Protein AF-A0A5N7A0N4-F1 (afdb_monomer)

Secondary structure (DSSP, 8-state):
-------SSTT-TT-EEEEEETTEEEEEEEEEEEEEEEE---HHHHHHS----EEEEEEEEEESS-TT-EEEEEEEE---SPEEEEEEEE--TTSSSTTPEEEEEEEPPPSSEE--HHHHHHS-HHHHHHHHHHHHHHHHHHHHTT---S---GGG-EEBTTTTB-

Sequence (166 aa):
MDDNGREFFVGWESKAIGLRVDNISSTWVLDEKLAELYHQHTAYEHHLRPRVAAAYGTFSCHELNDPSCEAIIKVFMHSAPKLLHVKKDEQDHTGPVPGGLLLYLLIQRPPGKYLNQEIFWSMDRQGRNMVRVAFKQAWLDCVGAGFKPAMSATENLIWDDDNSKM

pLDDT: mean 87.01, std 11.58, range [41.19, 97.69]

Organism: NCBI:txid61420

Structure (mmCIF, N/CA/C/O backbone):
data_AF-A0A5N7A0N4-F1
#
_entry.id   AF-A0A5N7A0N4-F1
#
loop_
_atom_site.group_PDB
_atom_site.id
_atom_site.type_symbol
_atom_site.label_atom_id
_atom_site.label_alt_id
_atom_site.label_comp_id
_atom_site.label_asym_id
_atom_site.label_entity_id
_atom_site.label_seq_id
_atom_site.pdbx_PDB_ins_code
_atom_site.Cartn_x
_atom_site.Cartn_y
_atom_site.Cartn_z
_atom_site.occupancy
_atom_site.B_iso_or_equiv
_atom_site.auth_seq_id
_atom_site.auth_comp_id
_atom_site.auth_asym_id
_atom_site.auth_atom_id
_atom_site.pdbx_PDB_model_num
ATOM 1 N N . MET A 1 1 ? 18.102 17.479 6.379 1.00 42.53 1 MET A N 1
ATOM 2 C CA . MET A 1 1 ? 16.957 18.360 6.083 1.00 42.53 1 MET A CA 1
ATOM 3 C C . MET A 1 1 ? 15.968 18.097 7.183 1.00 42.53 1 MET A C 1
ATOM 5 O O . MET A 1 1 ? 15.671 16.929 7.395 1.00 42.53 1 MET A O 1
ATOM 9 N N . ASP A 1 2 ? 15.573 19.138 7.902 1.00 41.19 2 ASP A N 1
ATOM 10 C CA . ASP A 1 2 ? 14.626 19.035 9.008 1.00 41.19 2 ASP A CA 1
ATOM 11 C C . ASP A 1 2 ? 13.330 18.387 8.518 1.00 41.19 2 ASP A C 1
ATOM 13 O O . ASP A 1 2 ? 12.626 18.930 7.665 1.00 41.19 2 ASP A O 1
ATOM 17 N N . ASP A 1 3 ? 13.053 17.193 9.034 1.00 53.16 3 ASP A N 1
ATOM 18 C CA . ASP A 1 3 ? 11.827 16.425 8.820 1.00 53.16 3 ASP A CA 1
ATOM 19 C C . ASP A 1 3 ? 10.720 17.003 9.719 1.00 53.16 3 ASP A C 1
ATOM 21 O O . ASP A 1 3 ? 10.178 16.348 10.605 1.00 53.16 3 ASP A O 1
ATOM 25 N N . ASN A 1 4 ? 10.487 18.312 9.577 1.00 47.09 4 ASN A N 1
ATOM 26 C CA . ASN A 1 4 ? 9.576 19.076 10.420 1.00 47.09 4 ASN A CA 1
ATOM 27 C C . ASN A 1 4 ? 8.139 18.572 10.235 1.00 47.09 4 ASN A C 1
ATOM 29 O O . ASN A 1 4 ? 7.453 18.973 9.296 1.00 47.09 4 ASN A O 1
ATOM 33 N N . GLY A 1 5 ? 7.683 17.738 11.172 1.00 58.44 5 GLY A N 1
ATOM 34 C CA . GLY A 1 5 ? 6.283 17.659 11.592 1.00 58.44 5 GLY A CA 1
ATOM 35 C C . GLY A 1 5 ? 5.288 17.266 10.506 1.00 58.44 5 GLY A C 1
ATOM 36 O O . GLY A 1 5 ? 4.172 17.785 10.493 1.00 58.44 5 GLY A O 1
ATOM 37 N N . ARG A 1 6 ? 5.672 16.390 9.572 1.00 69.12 6 ARG A N 1
ATOM 38 C CA . ARG A 1 6 ? 4.727 15.911 8.565 1.00 69.12 6 ARG A CA 1
ATOM 39 C C . ARG A 1 6 ? 3.767 14.919 9.223 1.00 69.12 6 ARG A C 1
ATOM 41 O O . ARG A 1 6 ? 4.119 13.767 9.445 1.00 69.12 6 ARG A O 1
ATOM 48 N N . GLU A 1 7 ? 2.566 15.389 9.529 1.00 77.56 7 GLU A N 1
ATOM 49 C CA . GLU A 1 7 ? 1.481 14.553 10.034 1.00 77.56 7 GLU A CA 1
ATOM 50 C C . GLU A 1 7 ? 0.657 13.973 8.875 1.00 77.56 7 GLU A C 1
ATOM 52 O O . GLU A 1 7 ? 0.243 14.687 7.959 1.00 77.56 7 GLU A O 1
ATOM 57 N N . PHE A 1 8 ? 0.403 12.668 8.913 1.00 83.62 8 PHE A N 1
ATOM 58 C CA . PHE A 1 8 ? -0.324 11.930 7.874 1.00 83.62 8 PHE A CA 1
ATOM 59 C C . PHE A 1 8 ? -1.794 11.693 8.230 1.00 83.62 8 PHE A C 1
ATOM 61 O O . PHE A 1 8 ? -2.618 11.481 7.338 1.00 83.62 8 PHE A O 1
ATOM 68 N N . PHE A 1 9 ? -2.135 11.739 9.519 1.00 88.62 9 PHE A N 1
ATOM 69 C CA . PHE A 1 9 ? -3.479 11.447 10.019 1.00 88.62 9 PHE A CA 1
ATOM 70 C C . PHE A 1 9 ? -4.160 12.659 10.675 1.00 88.62 9 PHE A C 1
ATOM 72 O O . PHE A 1 9 ? -4.920 12.508 11.626 1.00 88.62 9 PHE A O 1
ATOM 79 N N . VAL A 1 10 ? -3.896 13.871 10.177 1.00 89.19 10 VAL A N 1
ATOM 80 C CA . VAL A 1 10 ? -4.510 15.107 10.698 1.00 89.19 10 VAL A CA 1
ATOM 81 C C . VAL A 1 10 ? -6.032 15.065 10.551 1.00 89.19 10 VAL A C 1
ATOM 83 O O . VAL A 1 10 ? -6.538 14.876 9.441 1.00 89.19 10 VAL A O 1
ATOM 86 N N . GLY A 1 11 ? -6.757 15.271 11.655 1.00 90.62 11 GLY A N 1
ATOM 87 C CA . GLY A 1 11 ? 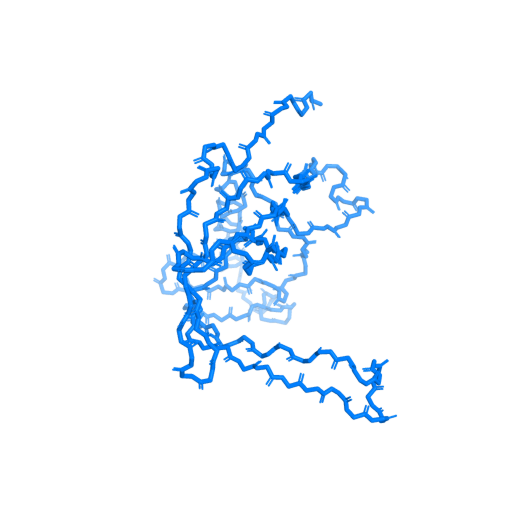-8.222 15.333 11.670 1.00 90.62 11 GLY A CA 1
ATOM 88 C C . GLY A 1 11 ? -8.896 13.980 11.445 1.00 90.62 11 GLY A C 1
ATOM 89 O O . GLY A 1 11 ? -9.996 13.919 10.897 1.00 90.62 11 GLY A O 1
ATOM 90 N N . TRP A 1 12 ? -8.210 12.887 11.785 1.00 94.06 12 TRP A N 1
ATOM 91 C CA . TRP A 1 12 ? -8.793 11.545 11.750 1.00 94.06 12 TRP A CA 1
ATOM 92 C C . TRP A 1 12 ? -9.522 11.193 13.048 1.00 94.06 12 TRP A C 1
ATOM 94 O O . TRP A 1 12 ? -10.247 10.202 13.073 1.00 94.06 12 TRP A O 1
ATOM 104 N N . GLU A 1 13 ? -9.378 12.000 14.096 1.00 92.19 13 GLU A N 1
ATOM 105 C CA . GLU A 1 13 ? -10.207 11.928 15.292 1.00 92.19 13 GLU A CA 1
ATOM 106 C C . GLU A 1 13 ? -11.689 12.068 14.905 1.00 92.19 13 GLU A C 1
ATOM 108 O O . GLU A 1 13 ? -12.061 12.865 14.043 1.00 92.19 13 GLU A O 1
ATOM 113 N N . SER A 1 14 ? -12.552 11.266 15.525 1.00 93.81 14 SER A N 1
ATOM 114 C CA . SER A 1 14 ? -13.979 11.111 15.200 1.00 93.81 14 SER A CA 1
ATOM 115 C C . SER A 1 14 ? -14.295 10.522 13.816 1.00 93.81 14 SER A C 1
ATOM 117 O O . SER A 1 14 ? -15.458 10.481 13.406 1.00 93.81 14 SER A O 1
ATOM 119 N N . LYS A 1 15 ? -13.301 10.032 13.065 1.00 95.88 15 LYS A N 1
ATOM 120 C CA . LYS A 1 15 ? -13.552 9.376 11.775 1.00 95.88 15 LYS A CA 1
ATOM 121 C C . LYS A 1 15 ? -14.187 8.001 11.984 1.00 95.88 15 LYS A C 1
ATOM 123 O O . LYS A 1 15 ? -13.629 7.157 12.676 1.00 95.88 15 LYS A O 1
ATOM 128 N N . ALA A 1 16 ? -15.312 7.744 11.320 1.00 95.94 16 ALA A N 1
ATOM 129 C CA . ALA A 1 16 ? -15.948 6.429 11.308 1.00 95.94 16 ALA A CA 1
ATOM 130 C C . ALA A 1 16 ? -15.328 5.514 10.236 1.00 95.94 16 ALA A C 1
ATOM 132 O O . ALA A 1 16 ? -15.220 5.886 9.063 1.00 95.94 16 ALA A O 1
ATOM 133 N N . ILE A 1 17 ? -14.946 4.301 10.631 1.00 94.81 17 ILE A N 1
ATOM 134 C CA . ILE A 1 17 ? -14.324 3.280 9.789 1.00 94.81 17 ILE A CA 1
ATOM 135 C C . ILE A 1 17 ? -15.211 2.034 9.771 1.00 94.81 17 ILE A C 1
ATOM 137 O O . ILE A 1 17 ? -15.402 1.370 10.787 1.00 94.81 17 ILE A O 1
ATOM 141 N N . GLY A 1 18 ? -15.736 1.695 8.593 1.00 93.19 18 GLY A N 1
ATOM 142 C CA . GLY A 1 18 ? -16.454 0.440 8.380 1.00 93.19 18 GLY A CA 1
ATOM 143 C C . GLY A 1 18 ? -15.482 -0.719 8.168 1.00 93.19 18 GLY A C 1
ATOM 144 O O . GLY A 1 18 ? -14.702 -0.706 7.215 1.00 93.19 18 GLY A O 1
ATOM 145 N N . LEU A 1 19 ? -15.552 -1.733 9.025 1.00 90.44 19 LEU A N 1
ATOM 146 C CA . LEU A 1 19 ? -14.769 -2.964 8.932 1.00 90.44 19 LEU A CA 1
ATOM 147 C C . LEU A 1 19 ? -15.676 -4.143 8.579 1.00 90.44 19 LEU A C 1
ATOM 149 O O . LEU A 1 19 ? -16.850 -4.178 8.954 1.00 90.44 19 LEU A O 1
ATOM 153 N N . ARG A 1 20 ? -15.129 -5.111 7.838 1.00 85.81 20 ARG A N 1
ATOM 154 C CA . ARG A 1 20 ? -15.820 -6.352 7.475 1.00 85.81 20 ARG A CA 1
ATOM 155 C C . ARG A 1 20 ? -14.893 -7.546 7.655 1.00 85.81 20 ARG A C 1
ATOM 157 O O . ARG A 1 20 ? -13.822 -7.571 7.055 1.00 85.81 20 ARG A O 1
ATOM 164 N N . VAL A 1 21 ? -15.332 -8.529 8.435 1.00 78.12 21 VAL A N 1
ATOM 165 C CA . VAL A 1 21 ? -14.648 -9.818 8.629 1.00 78.12 21 VAL A CA 1
ATOM 166 C C . VAL A 1 21 ? -15.692 -10.922 8.517 1.00 78.12 21 VAL A C 1
ATOM 168 O O . VAL A 1 21 ? -16.683 -10.877 9.233 1.00 78.12 21 VAL A O 1
ATOM 171 N N . ASP A 1 22 ? -15.504 -11.876 7.602 1.00 72.44 22 ASP A N 1
ATOM 172 C CA . ASP A 1 22 ? -16.330 -13.091 7.469 1.00 72.44 22 ASP A CA 1
ATOM 173 C C . ASP A 1 22 ? -17.858 -12.848 7.546 1.00 72.44 22 ASP A C 1
ATOM 175 O O . ASP A 1 22 ? -18.595 -13.562 8.220 1.00 72.44 22 ASP A O 1
ATOM 179 N N . ASN A 1 23 ? -18.335 -11.820 6.826 1.00 76.56 23 ASN A N 1
ATOM 180 C CA . ASN A 1 23 ? -19.722 -11.307 6.770 1.00 76.56 23 ASN A CA 1
ATOM 181 C C . ASN A 1 23 ? -20.234 -10.521 7.987 1.00 76.56 23 ASN A C 1
ATOM 183 O O . ASN A 1 23 ? -21.363 -10.034 7.959 1.00 76.56 23 ASN A O 1
ATOM 187 N N . ILE A 1 24 ? -19.416 -10.319 9.012 1.00 82.12 24 ILE A N 1
ATOM 188 C CA . ILE A 1 24 ? -19.722 -9.423 10.124 1.00 82.12 24 ILE A CA 1
ATOM 189 C C . ILE A 1 24 ? -19.221 -8.030 9.752 1.00 82.12 24 ILE A C 1
ATOM 191 O O . ILE A 1 24 ? -18.030 -7.828 9.505 1.00 82.12 24 ILE A O 1
ATOM 195 N N . SER A 1 25 ? -20.138 -7.067 9.678 1.00 89.75 25 SER A N 1
ATOM 196 C CA . SER A 1 25 ? -19.798 -5.654 9.526 1.00 89.75 25 SER A CA 1
ATOM 197 C C . SER A 1 25 ? -19.903 -4.939 10.863 1.00 89.75 25 SER A C 1
ATOM 199 O O . SER A 1 25 ? -20.923 -5.056 11.534 1.00 89.75 25 SER A O 1
ATOM 201 N N . SER A 1 26 ? -18.895 -4.143 11.192 1.00 94.12 26 SER A N 1
ATOM 202 C CA . SER A 1 26 ? -18.886 -3.263 12.364 1.00 94.12 26 SER A CA 1
ATOM 203 C C . SER A 1 26 ? -18.377 -1.888 11.957 1.00 94.12 26 SER A C 1
ATOM 205 O O . SER A 1 26 ? -17.518 -1.804 11.073 1.00 94.12 26 SER A O 1
ATOM 207 N N . THR A 1 27 ? -18.854 -0.828 12.604 1.00 96.81 27 THR A N 1
ATOM 208 C CA . THR A 1 27 ? -18.344 0.526 12.359 1.00 96.81 27 THR A CA 1
ATOM 209 C C . THR A 1 27 ? -17.702 1.052 13.625 1.00 96.81 27 THR A C 1
ATOM 211 O O . THR A 1 27 ? -18.320 1.033 14.680 1.00 96.81 27 THR A O 1
ATOM 214 N N . TRP A 1 28 ? -16.470 1.531 13.506 1.00 97.38 28 TRP A N 1
ATOM 215 C CA . TRP A 1 28 ? -15.684 2.007 14.638 1.00 97.38 28 TRP A CA 1
ATOM 216 C C . TRP A 1 28 ? -15.334 3.475 14.453 1.00 97.38 28 TRP A C 1
ATOM 218 O O . TRP A 1 28 ? -14.933 3.875 13.360 1.00 97.38 28 TRP A O 1
ATOM 228 N N . VAL A 1 29 ? -15.492 4.276 15.499 1.00 97.62 29 VAL A N 1
ATOM 229 C CA . VAL A 1 29 ? -15.128 5.696 15.509 1.00 97.62 29 VAL A CA 1
ATOM 230 C C . VAL A 1 29 ? -13.744 5.829 16.126 1.00 97.62 29 VAL A C 1
ATOM 232 O O . VAL A 1 29 ? -13.501 5.301 17.204 1.00 97.62 29 VAL A O 1
ATOM 235 N N . LEU A 1 30 ? -12.818 6.488 15.427 1.00 97.50 30 LEU A N 1
ATOM 236 C CA . LEU A 1 30 ? -11.481 6.762 15.958 1.00 97.50 30 LEU A CA 1
ATOM 237 C C . LEU A 1 30 ? -11.564 7.827 17.055 1.00 97.50 30 LEU A C 1
ATOM 239 O O . LEU A 1 30 ? -12.101 8.901 16.803 1.00 97.50 30 LEU A O 1
ATOM 243 N N . ASP A 1 31 ? -10.994 7.561 18.226 1.00 96.12 31 ASP A N 1
ATOM 244 C CA . ASP A 1 31 ? -11.037 8.470 19.374 1.00 96.12 31 ASP A CA 1
ATOM 245 C C . ASP A 1 31 ? -9.751 9.290 19.478 1.00 96.12 31 ASP A C 1
ATOM 247 O O . ASP A 1 31 ? -9.708 10.449 19.066 1.00 96.12 31 ASP A O 1
ATOM 251 N N . GLU A 1 32 ? -8.683 8.674 19.990 1.00 95.81 32 GLU A N 1
ATOM 252 C CA . GLU A 1 32 ? -7.392 9.315 20.226 1.00 95.81 32 GLU A CA 1
ATOM 253 C C . GLU A 1 32 ? -6.309 8.705 19.332 1.00 95.81 32 GLU A C 1
ATOM 255 O O 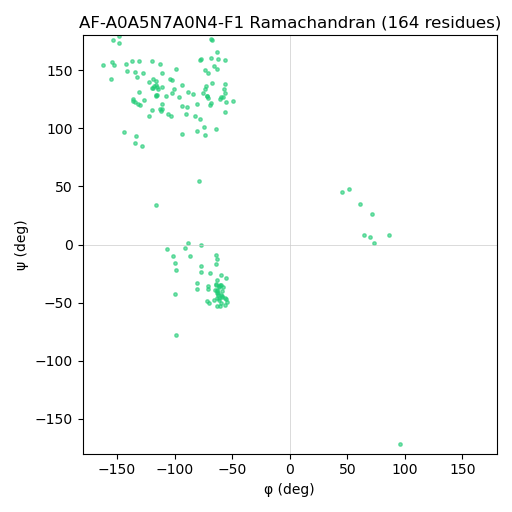. GLU A 1 32 ? -6.175 7.482 19.221 1.00 95.81 32 GLU A O 1
ATOM 260 N N . LYS A 1 33 ? -5.480 9.561 18.723 1.00 95.88 33 LYS A N 1
ATOM 261 C CA . LYS A 1 33 ? -4.247 9.152 18.039 1.00 95.88 33 LYS A CA 1
ATOM 262 C C . LYS A 1 33 ? -3.176 8.785 19.070 1.00 95.88 33 LYS A C 1
ATOM 264 O O . LYS A 1 33 ? -2.425 9.636 19.531 1.00 95.88 33 LYS A O 1
ATOM 269 N N . LEU A 1 34 ? -3.075 7.499 19.393 1.00 95.25 34 LEU A N 1
ATOM 270 C CA . LEU A 1 34 ? -2.125 6.974 20.380 1.00 95.25 34 LEU A CA 1
ATOM 271 C C . LEU A 1 34 ? -0.672 7.006 19.894 1.00 95.25 34 LEU A C 1
ATOM 273 O O . LEU A 1 34 ? 0.251 7.185 20.685 1.00 95.25 34 LEU A O 1
ATOM 277 N N . ALA A 1 35 ? -0.449 6.767 18.601 1.00 93.00 35 ALA A N 1
ATOM 278 C CA . ALA A 1 35 ? 0.880 6.839 18.009 1.00 93.00 35 ALA A CA 1
ATOM 279 C C . ALA A 1 35 ? 0.811 7.129 16.513 1.00 93.00 35 ALA A C 1
ATOM 281 O O . ALA A 1 35 ? -0.014 6.565 15.793 1.00 93.00 35 ALA A O 1
ATOM 282 N N . GLU A 1 36 ? 1.758 7.926 16.035 1.00 90.38 36 GLU A N 1
ATOM 283 C CA . GLU A 1 36 ? 2.026 8.101 14.617 1.00 90.38 36 GLU A CA 1
ATOM 284 C C . GLU A 1 36 ? 3.507 7.843 14.368 1.00 90.38 36 GLU A C 1
ATOM 286 O O . GLU A 1 36 ? 4.379 8.431 15.006 1.00 90.38 36 GLU A O 1
ATOM 291 N N . LEU A 1 37 ? 3.786 6.918 13.457 1.00 86.38 37 LEU A N 1
ATOM 292 C CA . LEU A 1 37 ? 5.129 6.658 12.972 1.00 86.38 37 LEU A CA 1
ATOM 293 C C . LEU A 1 37 ? 5.110 6.846 11.470 1.00 86.38 37 LEU A C 1
ATOM 295 O O . LEU A 1 37 ? 4.214 6.370 10.779 1.00 86.38 37 LEU A O 1
ATOM 299 N N . TYR A 1 38 ? 6.150 7.455 10.944 1.00 82.94 38 TYR A N 1
ATOM 300 C CA . TYR A 1 38 ? 6.434 7.386 9.528 1.00 82.94 38 TYR A CA 1
ATOM 301 C C . TYR A 1 38 ? 7.921 7.160 9.355 1.00 82.94 38 TYR A C 1
ATOM 303 O O . TYR A 1 38 ? 8.726 7.405 10.254 1.00 82.94 38 TYR A O 1
ATOM 311 N N . HIS A 1 39 ? 8.292 6.636 8.199 1.00 76.75 39 HIS A N 1
ATOM 312 C CA . HIS A 1 39 ? 9.687 6.643 7.815 1.00 76.75 39 HIS A CA 1
ATOM 313 C C . HIS A 1 39 ? 9.809 7.054 6.366 1.00 76.75 39 HIS A C 1
ATOM 315 O O . HIS A 1 39 ? 9.238 6.444 5.462 1.00 76.75 39 HIS A O 1
ATOM 321 N N . GLN A 1 40 ? 10.591 8.104 6.166 1.00 72.06 40 GLN A N 1
ATOM 322 C CA . GLN A 1 40 ? 10.913 8.640 4.864 1.00 72.06 40 GLN A CA 1
ATOM 323 C C . GLN A 1 40 ? 12.421 8.888 4.831 1.00 72.06 40 GLN A C 1
ATOM 325 O O . GLN A 1 40 ? 12.913 9.916 5.273 1.00 72.06 40 GLN A O 1
ATOM 330 N N . HIS A 1 41 ? 13.188 7.915 4.341 1.00 65.44 41 HIS A N 1
ATOM 331 C CA . HIS A 1 41 ? 14.646 8.047 4.320 1.00 65.44 41 HIS A CA 1
ATOM 332 C C . HIS A 1 41 ? 15.088 9.082 3.273 1.00 65.44 41 HIS A C 1
ATOM 334 O O . HIS A 1 41 ? 14.498 9.204 2.195 1.00 65.44 41 HIS A O 1
ATOM 340 N N . THR A 1 42 ? 16.178 9.806 3.521 1.00 68.25 42 THR A N 1
ATOM 341 C CA . THR A 1 42 ? 16.926 10.504 2.463 1.00 68.25 42 THR A CA 1
ATOM 342 C C . THR A 1 42 ? 17.513 9.495 1.463 1.00 68.25 42 THR A C 1
ATOM 344 O O . THR A 1 42 ? 17.536 8.291 1.709 1.00 68.25 42 THR A O 1
ATOM 347 N N . ALA A 1 43 ? 17.971 9.958 0.291 1.00 61.56 43 ALA A N 1
ATOM 348 C CA . ALA A 1 43 ? 18.602 9.053 -0.682 1.00 61.56 43 ALA A CA 1
ATOM 349 C C . ALA A 1 43 ? 19.852 8.363 -0.096 1.00 61.56 43 ALA A C 1
ATOM 351 O O . ALA A 1 43 ? 20.101 7.192 -0.370 1.00 61.56 43 ALA A O 1
ATOM 352 N N . TYR A 1 44 ? 20.591 9.077 0.757 1.00 67.31 44 TYR A N 1
ATOM 353 C CA . TYR A 1 44 ? 21.766 8.568 1.456 1.00 67.31 44 TYR A CA 1
ATOM 354 C C . TYR A 1 44 ? 21.404 7.523 2.526 1.00 67.31 44 TYR A C 1
ATOM 356 O O . TYR A 1 44 ? 21.942 6.420 2.516 1.00 67.31 44 TYR A O 1
ATOM 364 N N . GLU A 1 45 ? 20.444 7.819 3.407 1.00 71.06 45 GLU A N 1
ATOM 365 C CA . GLU A 1 45 ? 20.010 6.885 4.463 1.00 71.06 45 GLU A CA 1
ATOM 366 C C . GLU A 1 45 ? 19.374 5.618 3.897 1.00 71.06 45 GLU A C 1
ATOM 368 O O . GLU A 1 45 ? 19.561 4.528 4.436 1.00 71.06 45 GLU A O 1
ATOM 373 N N . HIS A 1 46 ? 18.653 5.749 2.783 1.00 64.56 46 HIS A N 1
ATOM 374 C CA . HIS A 1 46 ? 18.105 4.610 2.067 1.00 64.56 46 HIS A CA 1
ATOM 375 C C . HIS A 1 46 ? 19.210 3.648 1.606 1.00 64.56 46 HIS A C 1
ATOM 377 O O . HIS A 1 46 ? 19.082 2.440 1.788 1.00 64.56 46 HIS A O 1
ATOM 383 N N . HIS A 1 47 ? 20.316 4.185 1.080 1.00 70.19 47 HIS A N 1
ATOM 384 C CA . HIS A 1 47 ? 21.456 3.384 0.636 1.00 70.19 47 HIS A CA 1
ATOM 385 C C . HIS A 1 47 ? 22.119 2.610 1.786 1.00 70.19 47 HIS A C 1
ATOM 387 O O . HIS A 1 47 ? 22.633 1.516 1.581 1.00 70.19 47 HIS A O 1
ATOM 393 N N . LEU A 1 48 ? 22.081 3.157 3.006 1.00 76.31 48 LEU A N 1
ATOM 394 C CA . LEU A 1 48 ? 22.611 2.496 4.199 1.00 76.31 48 LEU A CA 1
ATOM 395 C C . LEU A 1 48 ? 21.642 1.457 4.777 1.00 76.31 48 LEU A C 1
ATOM 397 O O . LEU A 1 48 ? 22.080 0.421 5.277 1.00 76.31 48 LEU A O 1
ATOM 401 N N . ARG A 1 49 ? 20.332 1.745 4.766 1.00 69.50 49 ARG A N 1
ATOM 402 C CA . ARG A 1 49 ? 19.275 0.876 5.307 1.00 69.50 49 ARG A CA 1
ATOM 403 C C . ARG A 1 49 ? 18.007 0.970 4.450 1.00 69.50 49 ARG A C 1
ATOM 405 O O . ARG A 1 49 ? 17.186 1.868 4.674 1.00 69.50 49 ARG A O 1
ATOM 412 N N . PRO A 1 50 ? 17.802 0.034 3.513 1.00 65.19 50 PRO A N 1
ATOM 413 C CA . PRO A 1 50 ? 16.622 0.051 2.669 1.00 65.19 50 PRO A CA 1
ATOM 414 C C . PRO A 1 50 ? 15.353 -0.255 3.483 1.00 65.19 50 PRO A C 1
ATOM 416 O O . PRO A 1 50 ? 15.258 -1.298 4.129 1.00 65.19 50 PRO A O 1
ATOM 419 N N . ARG A 1 51 ? 14.380 0.669 3.483 1.00 66.25 51 ARG A N 1
ATOM 420 C CA . ARG A 1 51 ? 13.052 0.531 4.120 1.00 66.25 51 ARG A CA 1
ATOM 421 C C . ARG A 1 51 ? 11.958 1.164 3.254 1.00 66.25 51 ARG A C 1
ATOM 423 O O . ARG A 1 51 ? 12.243 2.107 2.517 1.00 66.25 51 ARG A O 1
ATOM 430 N N . VAL A 1 52 ? 10.737 0.620 3.315 1.00 68.00 52 VAL A N 1
ATOM 431 C CA . VAL A 1 52 ? 9.589 1.014 2.470 1.00 68.00 52 VAL A CA 1
ATOM 432 C C . VAL A 1 52 ? 8.907 2.239 3.040 1.00 68.00 52 VAL A C 1
ATOM 434 O O . VAL A 1 52 ? 8.217 2.117 4.039 1.00 68.00 52 VAL A O 1
ATOM 437 N N . ALA A 1 53 ? 9.024 3.383 2.363 1.00 73.00 53 ALA A N 1
ATOM 438 C CA . ALA A 1 53 ? 8.354 4.605 2.797 1.00 73.00 53 ALA A CA 1
ATOM 439 C C . ALA A 1 53 ? 6.864 4.369 3.096 1.00 73.00 53 ALA A C 1
ATOM 441 O O . ALA A 1 53 ? 6.119 3.865 2.248 1.00 73.00 53 ALA A O 1
ATOM 442 N N . ALA A 1 54 ? 6.459 4.709 4.315 1.00 79.62 54 ALA A N 1
ATOM 443 C CA . ALA A 1 54 ? 5.139 4.401 4.839 1.00 79.62 54 ALA A CA 1
ATOM 444 C C . ALA A 1 54 ? 4.807 5.266 6.052 1.00 79.62 54 ALA A C 1
ATOM 446 O O . ALA A 1 54 ? 5.710 5.690 6.783 1.00 79.62 54 ALA A O 1
ATOM 447 N N . ALA A 1 55 ? 3.508 5.457 6.276 1.00 86.38 55 ALA A N 1
ATOM 448 C CA . ALA A 1 55 ? 2.967 6.060 7.487 1.00 86.38 55 ALA A CA 1
ATOM 449 C C . ALA A 1 55 ? 2.053 5.066 8.214 1.00 86.38 55 ALA A C 1
ATOM 451 O O . ALA A 1 55 ? 1.315 4.294 7.596 1.00 86.38 55 ALA A O 1
ATOM 452 N N . TYR A 1 56 ? 2.122 5.095 9.538 1.00 90.06 56 TYR A N 1
ATOM 453 C CA . TYR A 1 56 ? 1.475 4.167 10.451 1.00 90.06 56 TYR A CA 1
ATOM 454 C C . TYR A 1 56 ? 0.773 4.972 11.536 1.00 90.06 56 TYR A C 1
ATOM 456 O O . TYR A 1 56 ? 1.422 5.716 12.269 1.00 90.06 56 TYR A O 1
ATOM 464 N N . GLY A 1 57 ? -0.536 4.799 11.659 1.00 93.19 57 GLY A N 1
ATOM 465 C CA . GLY A 1 57 ? -1.330 5.393 12.728 1.00 93.19 57 GLY A CA 1
ATOM 466 C C . GLY A 1 57 ? -1.826 4.304 13.669 1.00 93.19 57 GLY A C 1
ATOM 467 O O . GLY A 1 57 ? -2.275 3.256 13.211 1.00 93.19 57 GLY A O 1
ATOM 468 N N . THR A 1 58 ? -1.737 4.521 14.975 1.00 96.25 58 THR A N 1
ATOM 469 C CA . THR A 1 58 ? -2.419 3.706 15.988 1.00 96.25 58 THR A CA 1
ATOM 470 C C . THR A 1 58 ? -3.415 4.593 16.715 1.00 96.25 58 THR A C 1
ATOM 472 O O . THR A 1 58 ? -3.027 5.646 17.214 1.00 96.25 58 THR A O 1
ATOM 475 N N . PHE A 1 59 ? -4.669 4.157 16.784 1.00 97.44 59 PHE A N 1
ATOM 476 C CA . PHE A 1 59 ? -5.756 4.884 17.433 1.00 97.44 59 PHE A CA 1
ATOM 477 C C . PHE A 1 59 ? -6.470 3.985 18.437 1.00 97.44 59 PHE A C 1
ATOM 479 O O . PHE A 1 59 ? -6.588 2.779 18.194 1.00 97.44 59 PHE A O 1
ATOM 486 N N . SER A 1 60 ? -6.968 4.566 19.525 1.00 97.44 60 SER A N 1
ATOM 487 C CA . SER A 1 60 ? -8.109 3.990 20.237 1.00 97.44 60 SER A CA 1
ATOM 488 C C . SER A 1 60 ? -9.378 4.223 19.417 1.00 97.44 60 SER A C 1
ATOM 490 O O . SER A 1 60 ? -9.461 5.170 18.628 1.00 97.44 60 SER A O 1
ATOM 492 N N . CYS A 1 61 ? -10.344 3.323 19.540 1.00 97.69 61 CYS A N 1
ATOM 493 C CA . CYS A 1 61 ? -11.637 3.465 18.890 1.00 97.69 61 CYS A CA 1
ATOM 494 C C . CYS A 1 61 ? -12.733 2.743 19.668 1.00 97.69 61 CYS A C 1
ATOM 496 O O . CYS A 1 61 ? -12.464 1.723 20.304 1.00 97.69 61 CYS A O 1
ATOM 498 N N . HIS A 1 62 ? -13.973 3.192 19.513 1.00 97.69 62 HIS A N 1
A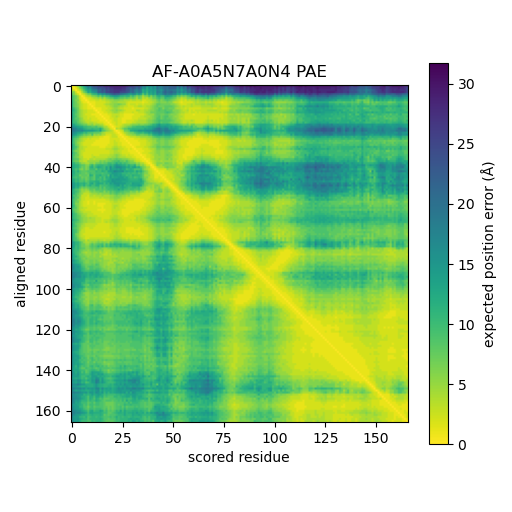TOM 499 C CA . HIS A 1 62 ? -15.160 2.515 20.033 1.00 97.69 62 HIS A CA 1
ATOM 500 C C . HIS A 1 62 ? -16.129 2.126 18.913 1.00 97.69 62 HIS A C 1
ATOM 502 O O . HIS A 1 62 ? -16.087 2.686 17.810 1.00 97.69 62 HIS A O 1
ATOM 508 N N . GLU A 1 63 ? -16.988 1.139 19.167 1.00 96.81 63 GLU A N 1
ATOM 509 C CA . GLU A 1 63 ? -18.035 0.749 18.220 1.00 96.81 63 GLU A CA 1
ATOM 510 C C . GLU A 1 63 ? -19.143 1.812 18.191 1.00 96.81 63 GLU A C 1
ATOM 512 O O . GLU A 1 63 ? -19.574 2.318 19.224 1.00 96.81 63 GLU A O 1
ATOM 517 N N . LEU A 1 64 ? -19.607 2.168 16.991 1.00 96.44 64 LEU A N 1
ATOM 518 C CA . LEU A 1 64 ? -20.525 3.288 16.767 1.00 96.44 64 LEU A CA 1
ATOM 519 C C . LEU A 1 64 ? -21.855 3.176 17.541 1.00 96.44 64 LEU A C 1
ATOM 521 O O . LEU A 1 64 ? -22.412 4.189 17.955 1.00 96.44 64 LEU A O 1
ATOM 525 N N . ASN A 1 65 ? -22.394 1.967 17.681 1.00 95.12 65 ASN A N 1
ATOM 526 C CA . ASN A 1 65 ? -23.678 1.674 18.317 1.00 95.12 65 ASN A CA 1
ATOM 527 C C . ASN A 1 65 ? -23.528 1.184 19.763 1.00 95.12 65 ASN A C 1
ATOM 529 O O . ASN A 1 65 ? -24.511 1.195 20.504 1.00 95.12 65 ASN A O 1
ATOM 533 N N . ASP A 1 66 ? -22.328 0.770 20.166 1.00 95.69 66 ASP A N 1
ATOM 534 C CA . ASP A 1 66 ? -21.992 0.421 21.544 1.00 95.69 66 ASP A CA 1
ATOM 535 C C . ASP A 1 66 ? -20.649 1.049 21.957 1.00 95.69 66 ASP A C 1
ATOM 537 O O . ASP A 1 66 ? -19.604 0.398 21.872 1.00 95.69 66 ASP A O 1
ATOM 541 N N . PRO A 1 67 ? -20.660 2.301 22.457 1.00 94.25 67 PRO A N 1
ATOM 542 C CA . PRO A 1 67 ? -19.444 2.992 22.875 1.00 94.25 67 PRO A CA 1
ATOM 543 C C . PRO A 1 67 ? -18.699 2.329 24.040 1.00 94.25 67 PRO A C 1
ATOM 545 O O . PRO A 1 67 ? -17.570 2.713 24.322 1.00 94.25 67 PRO A O 1
ATOM 548 N N . SER A 1 68 ? -19.308 1.356 24.734 1.00 96.31 68 SER A N 1
ATOM 549 C CA . SER A 1 68 ? -18.612 0.573 25.762 1.00 96.31 68 SER A CA 1
ATOM 550 C C . SER A 1 68 ? -17.692 -0.504 25.172 1.00 96.31 68 SER A C 1
ATOM 552 O O . SER A 1 68 ? -16.784 -0.989 25.850 1.00 96.31 68 SER A O 1
ATOM 554 N N . CYS A 1 69 ? -17.896 -0.863 23.900 1.00 96.62 69 CYS A N 1
ATOM 555 C CA . CYS A 1 69 ? -16.994 -1.715 23.143 1.00 96.62 69 CYS A CA 1
ATOM 556 C C . CYS A 1 69 ? -15.815 -0.889 22.610 1.00 96.62 69 CYS A C 1
ATOM 558 O O . CYS A 1 69 ? -15.918 -0.262 21.558 1.00 96.62 69 CYS A O 1
ATOM 560 N N . GLU A 1 70 ? -14.684 -0.934 23.313 1.00 97.00 70 GLU A N 1
ATOM 561 C CA . GLU A 1 70 ? -13.430 -0.2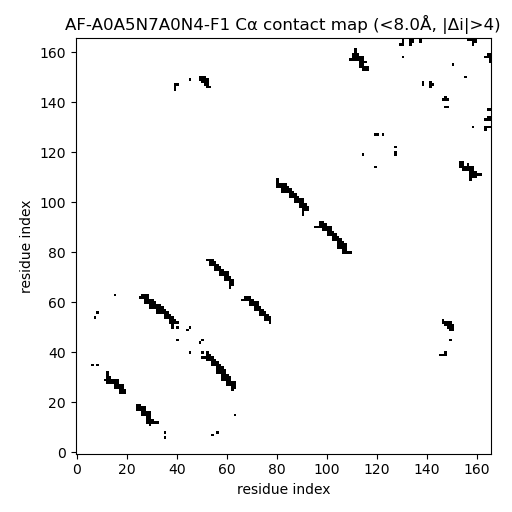67 22.937 1.00 97.00 70 GLU A CA 1
ATOM 562 C C . GLU A 1 70 ? -12.433 -1.227 22.262 1.00 97.00 70 GLU A C 1
ATOM 564 O O . GLU A 1 70 ? -12.393 -2.431 22.534 1.00 97.00 70 GLU A O 1
ATOM 569 N N . ALA A 1 71 ? -11.588 -0.692 21.382 1.00 97.06 71 ALA A N 1
ATOM 570 C CA . ALA A 1 71 ? -10.534 -1.421 20.690 1.00 97.06 71 ALA A CA 1
ATOM 571 C C . ALA A 1 71 ? -9.365 -0.504 20.290 1.00 97.06 71 ALA A C 1
ATOM 573 O O . ALA A 1 71 ? -9.396 0.715 20.457 1.00 97.06 71 ALA A O 1
ATOM 574 N N . ILE A 1 72 ? -8.321 -1.117 19.725 1.00 97.44 72 ILE A N 1
ATOM 575 C CA . ILE A 1 72 ? -7.200 -0.426 19.083 1.00 97.44 72 ILE A CA 1
ATOM 576 C C . ILE A 1 72 ? -7.203 -0.751 17.594 1.00 97.44 72 ILE A C 1
ATOM 578 O O . ILE A 1 72 ? -7.242 -1.923 17.210 1.00 97.44 72 ILE A O 1
ATOM 582 N N . ILE A 1 73 ? -7.049 0.270 16.754 1.00 95.19 73 ILE A N 1
ATOM 583 C CA . ILE A 1 73 ? -6.875 0.108 15.310 1.00 95.19 73 ILE A CA 1
ATOM 584 C C . ILE A 1 73 ? -5.507 0.612 14.860 1.00 95.19 73 ILE A C 1
ATOM 586 O O . ILE A 1 73 ? -5.020 1.662 15.281 1.00 95.19 73 ILE A O 1
ATOM 590 N N . LYS A 1 74 ? -4.875 -0.166 13.978 1.00 94.25 74 LYS A N 1
ATOM 591 C CA . LYS A 1 74 ? -3.624 0.188 13.307 1.00 94.25 74 LYS A CA 1
ATOM 592 C C . LYS A 1 74 ? -3.898 0.428 11.830 1.00 94.25 74 LYS A C 1
ATOM 594 O O . LYS A 1 74 ? -4.372 -0.467 11.133 1.00 94.25 74 LYS A O 1
ATOM 599 N N . VAL A 1 75 ? -3.582 1.626 11.358 1.00 91.56 75 VAL A N 1
ATOM 600 C CA . VAL A 1 75 ? -3.773 2.053 9.973 1.00 91.56 75 VAL A CA 1
ATOM 601 C C . VAL A 1 75 ? -2.419 2.126 9.284 1.00 91.56 75 VAL A C 1
ATOM 603 O O . VAL A 1 75 ? -1.498 2.775 9.774 1.00 91.56 75 VAL A O 1
ATOM 606 N N . PHE A 1 76 ? -2.315 1.466 8.135 1.00 87.94 76 PHE A N 1
ATOM 607 C CA . PHE A 1 76 ? -1.106 1.403 7.323 1.00 87.94 76 PHE A CA 1
ATOM 608 C C . PHE A 1 76 ? -1.352 2.147 6.012 1.00 87.94 76 PHE A C 1
ATOM 610 O O . PHE A 1 76 ? -2.205 1.741 5.222 1.00 87.94 76 PHE A O 1
ATOM 617 N N . MET A 1 77 ? -0.615 3.230 5.773 1.00 82.81 77 MET A N 1
ATOM 618 C CA . MET A 1 77 ? -0.695 4.003 4.538 1.00 82.81 77 MET A CA 1
ATOM 619 C C . MET A 1 77 ? 0.505 3.668 3.650 1.00 82.81 77 MET A C 1
ATOM 621 O O . MET A 1 77 ? 1.645 4.018 3.959 1.00 82.81 77 MET A O 1
ATOM 625 N N . HIS A 1 78 ? 0.232 2.982 2.539 1.00 74.06 78 HIS A N 1
ATOM 626 C CA . HIS A 1 78 ? 1.226 2.575 1.548 1.00 74.06 78 HIS A CA 1
ATOM 627 C C . HIS A 1 78 ? 0.746 2.900 0.131 1.00 74.06 78 HIS A C 1
ATOM 629 O O . HIS A 1 78 ? -0.434 2.749 -0.181 1.00 74.06 78 HIS A O 1
ATOM 635 N N . SER A 1 79 ? 1.677 3.287 -0.745 1.00 70.62 79 SER A N 1
ATOM 636 C CA . SER A 1 79 ? 1.434 3.318 -2.190 1.00 70.62 79 SER A CA 1
ATOM 637 C C . SER A 1 79 ? 1.529 1.888 -2.730 1.00 70.62 79 SER A C 1
ATOM 639 O O . SER A 1 79 ? 2.612 1.302 -2.737 1.00 70.62 79 SER A O 1
ATOM 641 N N . ALA A 1 80 ? 0.393 1.295 -3.106 1.00 73.69 80 ALA A N 1
ATOM 642 C CA . ALA A 1 80 ? 0.299 -0.088 -3.570 1.00 73.69 80 ALA A CA 1
ATOM 643 C C . ALA A 1 80 ? -0.721 -0.226 -4.718 1.00 73.69 80 ALA A C 1
ATOM 645 O O . ALA A 1 80 ? -1.655 0.578 -4.799 1.00 73.69 80 ALA A O 1
ATOM 646 N N . PRO A 1 81 ? -0.588 -1.247 -5.591 1.00 82.69 81 PRO A N 1
ATOM 647 C CA . PRO A 1 81 ? -1.620 -1.578 -6.569 1.00 82.69 81 PRO A CA 1
ATOM 648 C C . PRO A 1 81 ? -2.973 -1.851 -5.903 1.00 82.69 81 PRO A C 1
ATOM 650 O O . PRO A 1 81 ? -3.046 -2.197 -4.721 1.00 82.69 81 PRO A O 1
ATOM 653 N N . LYS A 1 82 ? -4.058 -1.736 -6.676 1.00 87.44 82 LYS A N 1
ATOM 654 C CA . LYS A 1 82 ? -5.420 -1.936 -6.167 1.00 87.44 82 LYS A CA 1
ATOM 655 C C . LYS A 1 82 ? -5.558 -3.305 -5.495 1.00 87.44 82 LYS A C 1
ATOM 657 O O . LYS A 1 82 ? -5.368 -4.334 -6.138 1.00 87.44 82 LYS A O 1
ATOM 662 N N . LEU A 1 83 ? -5.955 -3.315 -4.227 1.00 89.00 83 LEU A N 1
ATOM 663 C CA . LEU A 1 83 ? -6.286 -4.537 -3.502 1.00 89.00 83 LEU A CA 1
ATOM 664 C C . LEU A 1 83 ? -7.603 -5.118 -4.035 1.00 89.00 83 LEU A C 1
ATOM 666 O O . LEU A 1 83 ? -8.613 -4.419 -4.114 1.00 89.00 83 LEU A O 1
ATOM 670 N N . LEU A 1 84 ? -7.577 -6.387 -4.432 1.00 92.06 84 LEU A N 1
ATOM 671 C CA . LEU A 1 84 ? -8.727 -7.118 -4.964 1.00 92.06 84 LEU A CA 1
ATOM 672 C C . LEU A 1 84 ? -9.365 -8.005 -3.895 1.00 92.06 84 LEU A C 1
ATOM 674 O O . LEU A 1 84 ? -10.588 -8.069 -3.803 1.00 92.06 84 LEU A O 1
ATOM 678 N N . HIS A 1 85 ? -8.545 -8.689 -3.093 1.00 90.94 85 HIS A N 1
ATOM 679 C CA . HIS A 1 85 ? -9.024 -9.552 -2.020 1.00 90.94 85 HIS A CA 1
ATOM 680 C C . HIS A 1 85 ? -7.990 -9.706 -0.904 1.00 90.94 85 HIS A C 1
ATOM 682 O O . HIS A 1 85 ? -6.788 -9.550 -1.129 1.00 90.94 85 HIS A O 1
ATOM 688 N N . VAL A 1 86 ? -8.470 -10.056 0.288 1.00 90.06 86 VAL A N 1
ATOM 689 C CA . VAL A 1 86 ? -7.646 -10.385 1.450 1.00 90.06 86 VAL A CA 1
ATOM 690 C C . VAL A 1 86 ? -8.144 -11.697 2.029 1.00 90.06 86 VAL A C 1
ATOM 692 O O . VAL A 1 86 ? -9.337 -11.833 2.277 1.00 90.06 86 VAL A O 1
ATOM 695 N N . LYS A 1 87 ? -7.233 -12.636 2.283 1.00 89.75 87 LYS A N 1
ATOM 696 C CA . LYS A 1 87 ? -7.510 -13.814 3.110 1.00 89.75 87 LYS A CA 1
ATOM 697 C C . LYS A 1 87 ? -6.598 -13.784 4.332 1.00 89.75 87 LYS A C 1
ATOM 699 O O . LYS A 1 87 ? -5.401 -13.524 4.207 1.00 89.75 87 LYS A O 1
ATOM 704 N N . LYS A 1 88 ? -7.169 -14.083 5.495 1.00 91.06 88 LYS A N 1
ATOM 705 C CA . LYS A 1 88 ? -6.454 -14.321 6.748 1.00 91.06 88 LYS A CA 1
ATOM 706 C C . LYS A 1 88 ? -6.390 -15.825 7.024 1.00 91.06 88 LYS A C 1
ATOM 708 O O . LYS A 1 88 ? -7.351 -16.534 6.743 1.00 91.06 88 LYS A O 1
ATOM 713 N N . ASP A 1 89 ? -5.265 -16.292 7.548 1.00 91.75 89 ASP A N 1
ATOM 714 C CA . ASP A 1 89 ? -5.076 -17.670 8.011 1.00 91.75 89 ASP A CA 1
ATOM 715 C C . ASP A 1 89 ? -4.097 -17.704 9.197 1.00 91.75 89 ASP A C 1
ATOM 717 O O . ASP A 1 89 ? -3.502 -16.676 9.536 1.00 91.75 89 ASP A O 1
ATOM 721 N N . GLU A 1 90 ? -3.922 -18.864 9.819 1.00 94.62 90 GLU A N 1
ATOM 722 C CA . GLU A 1 90 ? -2.954 -19.083 10.900 1.00 94.62 90 GLU A CA 1
ATOM 723 C C . GLU A 1 90 ? -1.884 -20.093 10.468 1.00 94.62 90 GLU A C 1
ATOM 725 O O . GLU A 1 90 ? -2.161 -21.067 9.771 1.00 94.62 90 GLU A O 1
ATOM 730 N N . GLN A 1 91 ? -0.634 -19.845 10.854 1.00 94.31 91 GLN A N 1
ATOM 731 C CA . GLN A 1 91 ? 0.467 -20.774 10.628 1.00 94.31 91 GLN A CA 1
ATOM 732 C C . GLN A 1 91 ? 0.366 -21.941 11.602 1.00 94.31 91 GLN A C 1
ATOM 734 O O . GLN A 1 91 ? 0.271 -21.744 12.815 1.00 94.31 91 GLN A O 1
ATOM 739 N N . ASP A 1 92 ? 0.461 -23.158 11.072 1.00 93.44 92 ASP A N 1
ATOM 740 C CA . ASP A 1 92 ? 0.517 -24.349 11.905 1.00 93.44 92 ASP A CA 1
ATOM 741 C C . ASP A 1 92 ? 1.820 -24.427 12.725 1.00 93.44 92 ASP A C 1
ATOM 743 O O . ASP A 1 92 ? 2.739 -23.611 12.615 1.00 93.44 92 ASP A O 1
ATOM 747 N N . HIS A 1 93 ? 1.901 -25.455 13.566 1.00 94.25 93 HIS A N 1
ATOM 748 C CA . HIS A 1 93 ? 3.034 -25.706 14.453 1.00 94.25 93 HIS A CA 1
ATOM 749 C C . HIS A 1 93 ? 4.359 -26.015 13.730 1.00 94.25 93 HIS A C 1
ATOM 751 O O . HIS A 1 93 ? 5.397 -26.096 14.384 1.00 94.25 93 HIS A O 1
ATOM 757 N N . THR A 1 94 ? 4.336 -26.206 12.410 1.00 93.50 94 THR A N 1
ATOM 758 C CA . THR A 1 94 ? 5.515 -26.464 11.573 1.00 93.50 94 THR A CA 1
ATOM 759 C C . THR A 1 94 ? 5.978 -25.226 10.801 1.00 93.50 94 THR A C 1
ATOM 761 O O . THR A 1 94 ? 7.067 -25.233 10.224 1.00 93.50 94 THR A O 1
ATOM 764 N N . GLY A 1 95 ? 5.177 -24.155 10.799 1.00 88.12 95 GLY A N 1
ATOM 765 C CA . GLY A 1 95 ? 5.492 -22.905 10.120 1.00 88.12 95 GLY A CA 1
ATOM 766 C C . GLY A 1 95 ? 6.664 -22.140 10.754 1.00 88.12 95 GLY A C 1
ATOM 767 O O . GLY A 1 95 ? 6.986 -22.342 11.926 1.00 88.12 95 GLY A O 1
ATOM 768 N N . PRO A 1 96 ? 7.296 -21.204 10.018 1.00 91.00 96 PRO A N 1
ATOM 769 C CA . PRO A 1 96 ? 8.375 -20.365 10.551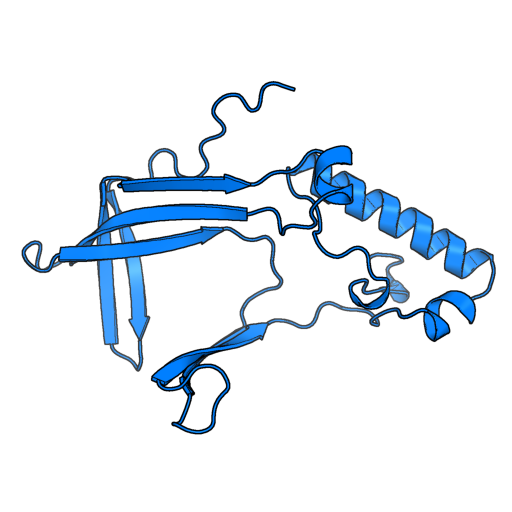 1.00 91.00 96 PRO A CA 1
ATOM 770 C C . PRO A 1 96 ? 7.961 -19.505 11.752 1.00 91.00 96 PRO A C 1
ATOM 772 O O . PRO A 1 96 ? 8.811 -19.129 12.558 1.00 91.00 96 PRO A O 1
ATOM 775 N N . VAL A 1 97 ? 6.668 -19.176 11.862 1.00 93.31 97 VAL A N 1
ATOM 776 C CA . VAL A 1 97 ? 6.090 -18.481 13.018 1.00 93.31 97 VAL A CA 1
ATOM 777 C C . VAL A 1 97 ? 4.866 -19.269 13.504 1.00 93.31 97 VAL A C 1
ATOM 779 O O . VAL A 1 97 ? 3.753 -18.953 13.088 1.00 93.31 97 VAL A O 1
ATOM 782 N N . PRO A 1 98 ? 5.042 -20.299 14.352 1.00 93.75 98 PRO A N 1
ATOM 783 C CA . PRO A 1 98 ? 3.938 -21.117 14.859 1.00 93.75 98 PRO A CA 1
ATOM 784 C C . PRO A 1 98 ? 2.850 -20.290 15.557 1.00 93.75 98 PRO A C 1
ATOM 786 O O . PRO A 1 98 ? 3.166 -19.459 16.410 1.00 93.75 98 PRO A O 1
ATOM 789 N N . GLY A 1 99 ? 1.580 -20.496 15.188 1.00 91.94 99 GLY A N 1
ATOM 790 C CA . GLY A 1 99 ? 0.440 -19.698 15.673 1.00 91.94 99 GLY A CA 1
ATOM 791 C C . GLY A 1 99 ? 0.415 -18.256 15.143 1.00 91.94 99 GLY A C 1
ATOM 792 O O . GLY A 1 99 ? -0.382 -17.426 15.579 1.00 91.94 99 GLY A O 1
ATOM 793 N N . GLY A 1 100 ? 1.325 -17.919 14.227 1.00 92.19 100 GLY A N 1
ATOM 794 C CA . GLY A 1 100 ? 1.424 -16.604 13.611 1.00 92.19 100 GLY A CA 1
ATOM 795 C C . GLY A 1 100 ? 0.372 -16.379 12.526 1.00 92.19 100 GLY A C 1
ATOM 796 O O . GLY A 1 100 ? -0.142 -17.309 11.916 1.00 92.19 100 GLY A O 1
ATOM 797 N N . LEU A 1 101 ? 0.098 -15.112 12.224 1.00 91.06 101 LEU A N 1
ATOM 798 C CA . LEU A 1 101 ? -0.839 -14.707 11.177 1.00 91.06 101 LEU A CA 1
ATOM 799 C C . LEU A 1 101 ? -0.256 -14.927 9.770 1.00 91.06 101 LEU A C 1
ATOM 801 O O . LEU A 1 101 ? 0.854 -14.476 9.485 1.00 91.06 101 LEU A O 1
ATOM 805 N N . LEU A 1 102 ? -1.039 -15.514 8.867 1.00 90.19 102 LEU A N 1
ATOM 806 C CA . LEU A 1 102 ? -0.842 -15.415 7.421 1.00 90.19 102 LEU A CA 1
ATOM 807 C C . LEU A 1 102 ? -1.833 -14.413 6.839 1.00 90.19 102 LEU A C 1
ATOM 809 O O . LEU A 1 102 ? -3.038 -14.480 7.084 1.00 90.19 102 LEU A O 1
ATOM 813 N N . LEU A 1 103 ? -1.313 -13.490 6.035 1.00 91.19 103 LEU A N 1
ATOM 814 C CA . LEU A 1 103 ? -2.108 -12.509 5.312 1.00 91.19 103 LEU A CA 1
ATOM 815 C C . LEU A 1 103 ? -1.828 -12.649 3.818 1.00 91.19 103 LEU A C 1
ATOM 817 O O . LEU A 1 103 ? -0.743 -12.322 3.342 1.00 91.19 103 LEU A O 1
ATOM 821 N N . TYR A 1 104 ? -2.820 -13.128 3.078 1.00 91.88 104 TYR A N 1
ATOM 822 C CA . TYR A 1 104 ? -2.766 -13.221 1.627 1.00 91.88 104 TYR A CA 1
ATOM 823 C C . TYR A 1 104 ? -3.391 -11.962 1.036 1.00 91.88 104 TYR A C 1
ATOM 825 O O . TYR A 1 104 ? -4.575 -11.695 1.252 1.00 91.88 104 TYR A O 1
ATOM 833 N N . LEU A 1 105 ? -2.606 -11.202 0.275 1.00 91.94 105 LEU A N 1
ATOM 834 C CA . LEU A 1 105 ? -3.068 -10.024 -0.454 1.00 91.94 105 LEU A CA 1
ATOM 835 C C . LEU A 1 105 ? -3.163 -10.371 -1.937 1.00 91.94 105 LEU A C 1
ATOM 837 O O . LEU A 1 105 ? -2.147 -10.587 -2.596 1.00 91.94 105 LEU A O 1
ATOM 841 N N . LEU A 1 106 ? -4.380 -10.408 -2.473 1.00 92.44 106 LEU A N 1
ATOM 842 C CA . LEU A 1 106 ? -4.581 -10.453 -3.914 1.00 92.44 106 LEU A CA 1
ATOM 843 C C . LEU A 1 106 ? -4.666 -9.018 -4.417 1.00 92.44 106 LEU A C 1
ATOM 845 O O . LEU A 1 106 ? -5.628 -8.312 -4.119 1.00 92.44 106 LEU A O 1
ATOM 849 N N . ILE A 1 107 ? -3.671 -8.591 -5.182 1.00 92.75 107 ILE A N 1
ATOM 850 C CA . ILE A 1 107 ? -3.593 -7.241 -5.741 1.00 92.75 107 ILE A CA 1
ATOM 851 C C . ILE A 1 107 ? -3.729 -7.277 -7.261 1.00 92.75 107 ILE A C 1
ATOM 853 O O . ILE A 1 107 ? -3.439 -8.283 -7.910 1.00 92.75 107 ILE A O 1
ATOM 857 N N . GLN A 1 108 ? -4.179 -6.167 -7.836 1.00 93.06 108 GLN A N 1
ATOM 858 C CA . GLN A 1 108 ? -4.214 -5.973 -9.274 1.00 93.06 108 GLN A CA 1
ATOM 859 C C . GLN A 1 108 ? -2.796 -6.085 -9.827 1.00 93.06 108 GLN A C 1
ATOM 861 O O . GLN A 1 108 ? -1.889 -5.381 -9.384 1.00 93.06 108 GLN A O 1
ATOM 866 N N . ARG A 1 109 ? -2.625 -6.951 -10.826 1.00 88.69 109 ARG A N 1
ATOM 867 C CA . ARG A 1 109 ? -1.378 -7.035 -11.575 1.00 88.69 109 ARG A CA 1
ATOM 868 C C . ARG A 1 109 ? -1.228 -5.764 -12.425 1.00 88.69 109 ARG A C 1
ATOM 870 O O . ARG A 1 109 ? -2.105 -5.520 -13.257 1.00 88.69 109 ARG A O 1
ATOM 877 N N . PRO A 1 110 ? -0.171 -4.959 -12.235 1.00 87.38 110 PRO A N 1
ATOM 878 C CA . PRO A 1 110 ? 0.109 -3.840 -13.130 1.00 87.38 110 PRO A CA 1
ATOM 879 C C . PRO A 1 110 ? 0.481 -4.353 -14.536 1.00 87.38 110 PRO A C 1
ATOM 881 O O . PRO A 1 110 ? 0.941 -5.496 -14.664 1.00 87.38 110 PRO A O 1
ATOM 884 N N . PRO A 1 111 ? 0.248 -3.556 -15.596 1.00 90.19 111 PRO A N 1
ATOM 885 C CA . PRO A 1 111 ? 0.649 -3.920 -16.952 1.00 90.19 111 PRO A CA 1
ATOM 886 C C . PRO A 1 111 ? 2.173 -4.054 -17.061 1.00 90.19 111 PRO A C 1
ATOM 888 O O . PRO A 1 111 ? 2.917 -3.533 -16.235 1.00 90.19 111 PRO A O 1
ATOM 891 N N . GLY A 1 112 ? 2.632 -4.768 -18.089 1.00 92.69 112 GLY A N 1
ATOM 892 C CA . GLY A 1 112 ? 4.055 -4.962 -18.351 1.00 92.69 112 GLY A CA 1
ATOM 893 C C . GLY A 1 112 ? 4.651 -6.256 -17.790 1.00 92.69 112 GLY A C 1
ATOM 894 O O . GLY A 1 112 ? 3.964 -7.190 -17.356 1.00 92.69 112 GLY A O 1
ATOM 895 N N . LYS A 1 113 ? 5.978 -6.336 -17.875 1.00 92.50 113 LYS A N 1
ATOM 896 C CA . LYS A 1 113 ? 6.777 -7.513 -17.522 1.00 92.50 113 LYS A CA 1
ATOM 897 C C . LYS A 1 113 ? 7.735 -7.162 -16.399 1.00 92.50 113 LYS A C 1
ATOM 899 O O . LYS A 1 113 ? 8.414 -6.143 -16.471 1.00 92.50 113 LYS A O 1
ATOM 904 N N . TYR A 1 114 ? 7.825 -8.036 -15.400 1.00 93.44 114 TYR A N 1
ATOM 905 C CA . TYR A 1 114 ? 8.900 -7.946 -14.421 1.00 93.44 114 TYR A CA 1
ATOM 906 C C . TYR A 1 114 ? 10.236 -8.025 -15.150 1.00 93.44 114 TYR A C 1
ATOM 908 O O . TYR A 1 114 ? 10.466 -8.941 -15.945 1.00 93.44 114 TYR A O 1
ATOM 916 N N . LEU A 1 115 ? 11.092 -7.044 -14.899 1.00 95.25 115 LEU A N 1
ATOM 917 C CA . LEU A 1 115 ? 12.467 -7.098 -15.346 1.00 95.25 115 LEU A CA 1
ATOM 918 C C . LEU A 1 115 ? 13.251 -8.038 -14.436 1.00 95.25 115 LEU A C 1
ATOM 920 O O . LEU A 1 115 ? 12.883 -8.324 -13.304 1.00 95.25 115 LEU A O 1
ATOM 924 N N . ASN A 1 116 ? 14.367 -8.514 -14.949 1.00 94.75 116 ASN A N 1
ATOM 925 C CA . ASN A 1 116 ? 15.452 -9.097 -14.179 1.00 94.75 116 ASN A CA 1
ATOM 926 C C . ASN A 1 116 ? 16.745 -8.784 -14.943 1.00 94.75 116 ASN A C 1
ATOM 928 O O . ASN A 1 116 ? 16.707 -8.138 -15.998 1.00 94.75 116 ASN A O 1
ATOM 932 N N . GLN A 1 117 ? 17.892 -9.214 -14.422 1.00 94.19 117 GLN A N 1
ATOM 933 C CA . GLN A 1 117 ? 19.170 -8.981 -15.100 1.00 94.19 117 GLN A CA 1
ATOM 934 C C . GLN A 1 117 ? 19.167 -9.529 -16.538 1.00 94.19 117 GLN A C 1
ATOM 936 O O . GLN A 1 117 ? 19.539 -8.812 -17.461 1.00 94.19 117 GLN A O 1
ATOM 941 N N . GLU A 1 118 ? 18.702 -10.759 -16.750 1.00 95.50 118 GLU A N 1
ATOM 942 C CA . GLU A 1 118 ? 18.687 -11.401 -18.069 1.00 95.50 118 GLU A CA 1
ATOM 943 C C . GLU A 1 118 ? 17.839 -10.622 -19.086 1.00 95.50 118 GLU A C 1
ATOM 945 O O . GLU A 1 118 ? 18.339 -10.230 -20.141 1.00 95.50 118 GLU A O 1
ATOM 950 N N . ILE A 1 119 ? 16.587 -10.315 -18.741 1.00 94.69 119 ILE A N 1
ATOM 951 C CA . ILE A 1 119 ? 15.657 -9.566 -19.590 1.00 94.69 119 ILE A CA 1
ATOM 952 C C . ILE A 1 119 ? 16.238 -8.187 -19.902 1.00 94.69 119 ILE A C 1
ATOM 954 O O . ILE A 1 119 ? 16.325 -7.811 -21.071 1.00 94.69 119 ILE A O 1
ATOM 958 N N . PHE A 1 120 ? 16.691 -7.450 -18.885 1.00 95.69 120 PHE A N 1
ATOM 959 C CA . PHE A 1 120 ? 17.211 -6.098 -19.077 1.00 95.69 120 PHE A CA 1
ATOM 960 C C . PHE A 1 120 ? 18.463 -6.082 -19.961 1.00 95.69 120 PHE A C 1
ATOM 962 O O . PHE A 1 120 ? 18.592 -5.226 -20.835 1.00 95.69 120 PHE A O 1
ATOM 969 N N . TRP A 1 121 ? 19.390 -7.023 -19.772 1.00 96.12 121 TRP A N 1
ATOM 970 C CA . TRP A 1 121 ? 20.617 -7.070 -20.570 1.00 96.12 121 TRP A CA 1
ATOM 971 C C . TRP A 1 121 ? 20.418 -7.643 -21.975 1.00 96.12 121 TRP A C 1
ATOM 973 O O . TRP A 1 121 ? 21.181 -7.271 -22.868 1.00 96.12 121 TRP A O 1
ATOM 983 N N . SER A 1 122 ? 19.380 -8.456 -22.196 1.00 96.44 122 SER A N 1
ATOM 984 C CA . SER A 1 122 ? 19.004 -8.958 -23.527 1.00 96.44 122 SER A CA 1
ATOM 985 C C . SER A 1 122 ? 18.454 -7.874 -24.464 1.00 96.44 122 SER A C 1
ATOM 987 O O . SER A 1 122 ? 18.563 -8.003 -25.683 1.00 96.44 122 SER A O 1
ATOM 989 N N . MET A 1 123 ? 17.906 -6.785 -23.911 1.00 95.75 123 MET A N 1
ATOM 990 C CA . MET A 1 123 ? 17.449 -5.628 -24.685 1.00 95.75 123 MET A CA 1
ATOM 991 C C . MET A 1 123 ? 18.613 -4.956 -25.417 1.00 95.75 123 MET A C 1
ATOM 993 O O . MET A 1 123 ? 19.744 -4.924 -24.925 1.00 95.75 123 MET A O 1
ATOM 997 N N . ASP A 1 124 ? 18.335 -4.324 -26.555 1.00 97.19 124 ASP A N 1
ATOM 998 C CA . ASP A 1 124 ? 19.328 -3.497 -27.232 1.00 97.19 124 ASP A CA 1
ATOM 999 C C . ASP A 1 124 ? 19.660 -2.212 -26.437 1.00 97.19 124 ASP A C 1
ATOM 1001 O O . ASP A 1 124 ? 19.118 -1.909 -25.366 1.00 97.19 124 ASP A O 1
ATOM 1005 N N . ARG A 1 125 ? 20.609 -1.420 -26.946 1.00 97.31 125 ARG A N 1
ATOM 1006 C CA . ARG A 1 125 ? 21.015 -0.176 -26.276 1.00 97.31 125 ARG A CA 1
ATOM 1007 C C . ARG A 1 125 ? 19.862 0.826 -26.161 1.00 97.31 125 ARG A C 1
ATOM 1009 O O . ARG A 1 125 ? 19.815 1.548 -25.165 1.00 97.31 125 ARG A O 1
ATOM 1016 N N . GLN A 1 126 ? 18.981 0.891 -27.156 1.00 96.38 126 GLN A N 1
ATOM 1017 C CA . GLN A 1 126 ? 17.872 1.836 -27.179 1.00 96.38 126 GLN A CA 1
ATOM 1018 C C . GLN A 1 126 ? 16.809 1.445 -26.148 1.00 96.38 126 GLN A C 1
ATOM 1020 O O . GLN A 1 126 ? 16.469 2.276 -25.309 1.00 96.38 126 GLN A O 1
ATOM 1025 N N . GLY A 1 127 ? 16.385 0.182 -26.121 1.00 95.31 127 GLY A N 1
ATOM 1026 C CA . GLY A 1 127 ? 15.460 -0.384 -25.139 1.00 95.31 127 GLY A CA 1
ATOM 1027 C C . GLY A 1 127 ? 15.934 -0.161 -23.709 1.00 95.31 127 GLY A C 1
ATOM 1028 O O . GLY A 1 127 ? 15.222 0.429 -22.898 1.00 95.31 127 GLY A O 1
ATOM 1029 N N . ARG A 1 128 ? 17.201 -0.485 -23.414 1.00 96.94 128 ARG A N 1
ATOM 1030 C CA . ARG A 1 128 ? 17.773 -0.217 -22.081 1.00 96.94 128 ARG A CA 1
ATOM 1031 C C . ARG A 1 128 ? 17.773 1.268 -21.719 1.00 96.94 128 ARG A C 1
ATOM 1033 O O . ARG A 1 128 ? 17.637 1.611 -20.547 1.00 96.94 128 ARG A O 1
ATOM 1040 N N . ASN A 1 129 ? 17.974 2.160 -22.688 1.00 97.25 129 ASN A N 1
ATOM 1041 C CA . ASN A 1 129 ? 17.925 3.599 -22.436 1.00 97.25 129 ASN A CA 1
ATOM 1042 C C . ASN A 1 129 ? 16.499 4.086 -22.166 1.00 97.25 129 ASN A C 1
ATOM 1044 O O . ASN A 1 129 ? 16.328 4.907 -21.268 1.00 97.25 129 ASN A O 1
ATOM 1048 N N . MET A 1 130 ? 15.494 3.556 -22.867 1.00 96.38 130 MET A N 1
ATOM 1049 C CA . MET A 1 130 ? 14.086 3.870 -22.601 1.00 96.38 130 MET A CA 1
ATOM 1050 C C . MET A 1 130 ? 13.688 3.457 -21.183 1.00 96.38 130 MET A C 1
ATOM 1052 O O . MET A 1 130 ? 13.199 4.294 -20.428 1.00 96.38 130 MET A O 1
ATOM 1056 N N . VAL A 1 131 ? 14.027 2.229 -20.775 1.00 96.50 131 VAL A N 1
ATOM 1057 C CA . VAL A 1 131 ? 13.797 1.746 -19.402 1.00 96.50 131 VAL A CA 1
ATOM 1058 C C . VAL A 1 131 ? 14.459 2.665 -18.371 1.00 96.50 131 VAL A C 1
ATOM 1060 O O . VAL A 1 131 ? 13.830 3.052 -17.394 1.00 96.50 131 VAL A O 1
ATOM 1063 N N . ARG A 1 132 ? 15.719 3.077 -18.579 1.00 95.94 132 ARG A N 1
ATOM 1064 C CA . ARG A 1 132 ? 16.415 3.988 -17.646 1.00 95.94 132 ARG A CA 1
ATOM 1065 C C . ARG A 1 132 ? 15.749 5.358 -17.544 1.00 95.94 132 ARG A C 1
ATOM 1067 O O . ARG A 1 132 ? 15.699 5.922 -16.452 1.00 95.94 132 ARG A O 1
ATOM 1074 N N . VAL A 1 133 ? 15.276 5.906 -18.663 1.00 96.38 133 VAL A N 1
ATOM 1075 C CA . VAL A 1 133 ? 14.567 7.194 -18.687 1.00 96.38 133 VAL A CA 1
ATOM 1076 C C . VAL A 1 133 ? 13.239 7.080 -17.943 1.00 96.38 133 VAL A C 1
ATOM 1078 O O . VAL A 1 133 ? 12.975 7.900 -17.065 1.00 96.38 133 VAL A O 1
ATOM 1081 N N . ALA A 1 134 ? 12.454 6.039 -18.223 1.00 95.69 134 ALA A N 1
ATOM 1082 C CA . ALA A 1 134 ? 11.189 5.791 -17.542 1.00 95.69 134 ALA A CA 1
ATOM 1083 C C . ALA A 1 134 ? 11.384 5.542 -16.042 1.00 95.69 134 ALA A C 1
ATOM 1085 O O . ALA A 1 134 ? 10.690 6.141 -15.225 1.00 95.69 134 ALA A O 1
ATOM 1086 N N . PHE A 1 135 ? 12.385 4.741 -15.662 1.00 93.94 135 PHE A N 1
ATOM 1087 C CA . PHE A 1 135 ? 12.745 4.517 -14.263 1.00 93.94 135 PHE A CA 1
ATOM 1088 C C . PHE A 1 135 ? 13.123 5.806 -13.549 1.00 93.94 135 PHE A C 1
ATOM 1090 O O . PHE A 1 135 ? 12.642 6.060 -12.448 1.00 93.94 135 PHE A O 1
ATOM 1097 N N . LYS A 1 136 ? 13.938 6.658 -14.180 1.00 93.62 136 LYS A N 1
ATOM 1098 C CA . LYS A 1 136 ? 14.276 7.963 -13.612 1.00 93.62 136 LYS A CA 1
ATOM 1099 C C . LYS A 1 136 ? 13.023 8.810 -13.388 1.00 93.62 136 LYS A C 1
ATOM 1101 O O . LYS A 1 136 ? 12.917 9.427 -12.333 1.00 93.62 136 LYS A O 1
ATOM 1106 N N . GLN A 1 137 ? 12.100 8.842 -14.350 1.00 93.19 137 GLN A N 1
ATOM 1107 C CA . GLN A 1 137 ? 10.858 9.599 -14.213 1.00 93.19 137 GLN A CA 1
ATOM 1108 C C . GLN A 1 137 ? 9.999 9.057 -13.064 1.00 93.19 137 GLN A C 1
ATOM 1110 O O . GLN A 1 137 ? 9.686 9.810 -12.149 1.00 93.19 137 GLN A O 1
ATOM 1115 N N . ALA A 1 138 ? 9.720 7.751 -13.046 1.00 90.38 138 ALA A N 1
ATOM 1116 C CA . ALA A 1 138 ? 8.936 7.112 -11.989 1.00 90.38 138 ALA A CA 1
ATOM 1117 C C . ALA A 1 138 ? 9.567 7.309 -10.600 1.00 90.38 138 ALA A C 1
ATOM 1119 O O . ALA A 1 138 ? 8.874 7.608 -9.630 1.00 90.38 138 ALA A O 1
ATOM 1120 N N . TRP A 1 139 ? 10.896 7.218 -10.500 1.00 88.12 139 TRP A N 1
ATOM 1121 C CA . TRP A 1 139 ? 11.625 7.506 -9.267 1.00 88.12 139 TRP A CA 1
ATOM 1122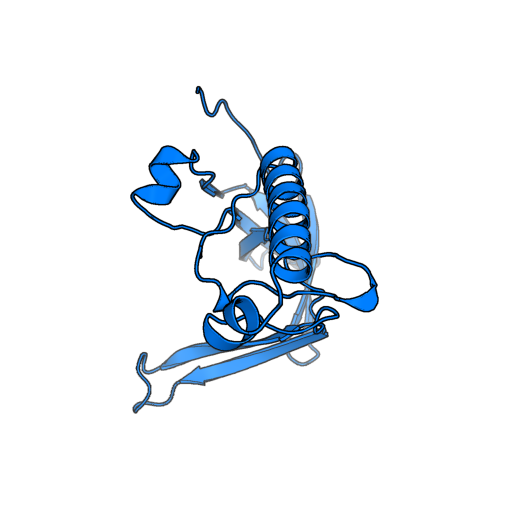 C C . TRP A 1 139 ? 11.429 8.953 -8.803 1.00 88.12 139 TRP A C 1
ATOM 1124 O O . TRP A 1 139 ? 11.178 9.192 -7.622 1.00 88.12 139 TRP A O 1
ATOM 1134 N N . LEU A 1 140 ? 11.547 9.924 -9.714 1.00 88.12 140 LEU A N 1
ATOM 1135 C CA . LEU A 1 140 ? 11.343 11.338 -9.396 1.00 88.12 140 LEU A CA 1
ATOM 1136 C C . LEU A 1 140 ? 9.897 11.621 -8.980 1.00 88.12 140 LEU A C 1
ATOM 1138 O O . LEU A 1 140 ? 9.700 12.362 -8.020 1.00 88.12 140 LEU A O 1
ATOM 1142 N N . ASP A 1 141 ? 8.917 10.994 -9.630 1.00 86.44 141 ASP A N 1
ATOM 1143 C CA . ASP A 1 141 ? 7.500 11.112 -9.276 1.00 86.44 141 ASP A CA 1
ATOM 1144 C C . ASP A 1 141 ? 7.241 10.559 -7.867 1.00 86.44 141 ASP A C 1
ATOM 1146 O O . ASP A 1 141 ? 6.627 11.235 -7.037 1.00 86.44 141 ASP A O 1
ATOM 1150 N N . CYS A 1 142 ? 7.784 9.375 -7.544 1.00 80.25 142 CYS A N 1
ATOM 1151 C CA . CYS A 1 142 ? 7.726 8.820 -6.191 1.00 80.25 142 CYS A CA 1
ATOM 1152 C C . CYS A 1 142 ? 8.333 9.786 -5.169 1.00 80.25 142 CYS A C 1
ATOM 1154 O O . CYS A 1 142 ? 7.680 10.124 -4.182 1.00 80.25 142 CYS A O 1
ATOM 1156 N N . VAL A 1 143 ? 9.559 10.263 -5.414 1.00 80.81 143 VAL A N 1
ATOM 1157 C CA . VAL A 1 143 ? 10.272 11.159 -4.491 1.00 80.81 143 VAL A CA 1
ATOM 1158 C C . VAL A 1 143 ? 9.522 12.477 -4.307 1.00 80.81 143 VAL A C 1
ATOM 1160 O O . VAL A 1 143 ? 9.413 12.949 -3.175 1.00 80.81 143 VAL A O 1
ATOM 1163 N N . GLY A 1 144 ? 8.984 13.050 -5.388 1.00 74.56 144 GLY A N 1
ATOM 1164 C CA . GLY A 1 144 ? 8.174 14.268 -5.360 1.00 74.56 144 GLY A CA 1
ATOM 1165 C C . GLY A 1 144 ? 6.895 14.102 -4.540 1.00 74.56 144 GLY A C 1
ATOM 1166 O O . GLY A 1 144 ? 6.530 15.001 -3.786 1.00 74.56 144 GLY A O 1
ATOM 1167 N N . ALA A 1 145 ? 6.278 12.921 -4.594 1.00 72.81 145 ALA A N 1
ATOM 1168 C CA . ALA A 1 145 ? 5.146 12.546 -3.748 1.00 72.81 145 ALA A CA 1
ATOM 1169 C C . ALA A 1 145 ? 5.546 12.164 -2.304 1.00 72.81 145 ALA A C 1
ATOM 1171 O O . ALA A 1 145 ? 4.687 11.851 -1.484 1.00 72.81 145 ALA A O 1
ATOM 1172 N N . GLY A 1 146 ? 6.838 12.197 -1.965 1.00 66.94 146 GLY A N 1
ATOM 1173 C CA . GLY A 1 146 ? 7.352 11.855 -0.638 1.00 66.94 146 GLY A CA 1
ATOM 1174 C C . GLY A 1 146 ? 7.635 10.365 -0.416 1.00 66.94 146 GLY A C 1
ATOM 1175 O O . GLY A 1 146 ? 7.968 9.967 0.697 1.00 66.94 146 GLY A O 1
ATOM 1176 N N . PHE A 1 147 ? 7.570 9.535 -1.453 1.00 68.94 147 PHE A N 1
ATOM 1177 C CA . PHE A 1 147 ? 7.814 8.096 -1.376 1.00 68.94 147 PHE A CA 1
ATOM 1178 C C . PHE A 1 147 ? 9.187 7.723 -1.935 1.00 68.94 147 PHE A C 1
ATOM 1180 O O . PHE A 1 147 ? 9.641 8.263 -2.941 1.00 68.94 147 PHE A O 1
ATOM 1187 N N . LYS A 1 148 ? 9.856 6.750 -1.308 1.00 71.44 148 LYS A N 1
ATOM 1188 C CA . LYS A 1 148 ? 11.093 6.161 -1.840 1.00 71.44 148 LYS A CA 1
ATOM 1189 C C . LYS A 1 148 ? 11.002 4.638 -1.852 1.00 71.44 148 LYS A C 1
ATOM 1191 O O . LYS A 1 148 ? 10.822 4.055 -0.779 1.00 71.44 148 LYS A O 1
ATOM 1196 N N . PRO A 1 149 ? 11.113 3.999 -3.031 1.00 73.31 149 PRO A N 1
ATOM 1197 C CA . PRO A 1 149 ? 11.145 2.546 -3.138 1.00 73.31 149 PRO A CA 1
ATOM 1198 C C . PRO A 1 149 ? 12.278 1.951 -2.302 1.00 73.31 149 PRO A C 1
ATOM 1200 O O . PRO A 1 149 ? 13.406 2.437 -2.347 1.00 73.31 149 PRO A O 1
ATOM 1203 N N . ALA A 1 150 ? 11.970 0.902 -1.535 1.00 68.38 150 ALA A N 1
ATOM 1204 C CA . ALA A 1 150 ? 12.927 0.307 -0.607 1.00 68.38 150 ALA A CA 1
ATOM 1205 C C . ALA A 1 150 ? 13.919 -0.651 -1.266 1.00 68.38 150 ALA A C 1
ATOM 1207 O O . ALA A 1 150 ? 15.021 -0.869 -0.780 1.00 68.38 150 ALA A O 1
ATOM 1208 N N . MET A 1 151 ? 13.467 -1.341 -2.302 1.00 74.19 151 MET A N 1
ATOM 1209 C CA . MET A 1 151 ? 14.192 -2.458 -2.878 1.00 74.19 151 MET A CA 1
ATOM 1210 C C . MET A 1 151 ? 14.661 -2.027 -4.257 1.00 74.19 151 MET A C 1
ATOM 1212 O O . MET A 1 151 ? 13.854 -1.749 -5.137 1.00 74.19 151 MET A O 1
ATOM 1216 N N . SER A 1 152 ? 15.977 -1.929 -4.421 1.00 79.25 152 SER A N 1
ATOM 1217 C CA . SER A 1 152 ? 16.621 -1.426 -5.638 1.00 79.25 152 SER A CA 1
ATOM 1218 C C . SER A 1 152 ? 16.894 -2.511 -6.681 1.00 79.25 152 SER A C 1
ATOM 1220 O O . SER A 1 152 ? 17.475 -2.224 -7.726 1.00 79.25 152 SER A O 1
ATOM 1222 N N . ALA A 1 153 ? 16.507 -3.756 -6.399 1.00 84.25 153 ALA A N 1
ATOM 1223 C CA . ALA A 1 153 ? 16.741 -4.876 -7.298 1.00 84.25 153 ALA A CA 1
ATOM 1224 C C . ALA A 1 153 ? 15.898 -4.729 -8.576 1.00 84.25 153 ALA A C 1
ATOM 1226 O O . ALA A 1 153 ? 14.726 -4.347 -8.502 1.00 84.25 153 ALA A O 1
ATOM 1227 N N . THR A 1 154 ? 16.488 -5.051 -9.731 1.00 87.06 154 THR A N 1
ATOM 1228 C CA . THR A 1 154 ? 15.839 -4.994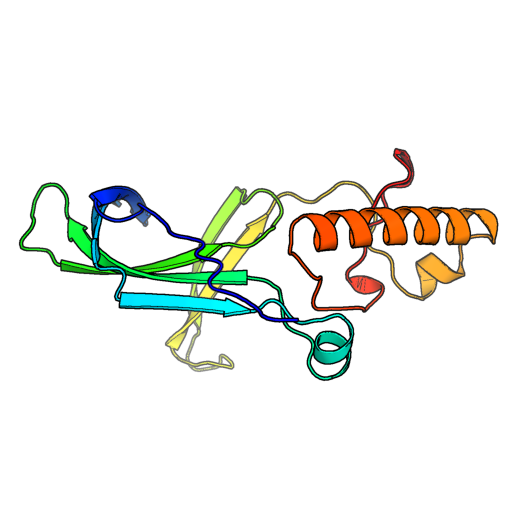 -11.054 1.00 87.06 154 THR A CA 1
ATOM 1229 C C . THR A 1 154 ? 14.556 -5.827 -11.092 1.00 87.06 154 THR A C 1
ATOM 1231 O O . THR A 1 154 ? 13.613 -5.483 -11.792 1.00 87.06 154 THR A O 1
ATOM 1234 N N . GLU A 1 155 ? 14.502 -6.882 -10.285 1.00 88.62 155 GLU A N 1
ATOM 1235 C CA . GLU A 1 155 ? 13.380 -7.803 -10.104 1.00 88.62 155 GLU A CA 1
ATOM 1236 C C . GLU A 1 155 ? 12.129 -7.135 -9.512 1.00 88.62 155 GLU A C 1
ATOM 1238 O O . GLU A 1 155 ? 11.033 -7.678 -9.618 1.00 88.62 155 GLU A O 1
ATOM 1243 N N . ASN A 1 156 ? 12.267 -5.946 -8.916 1.00 87.81 156 ASN A N 1
ATOM 1244 C CA . ASN A 1 156 ? 11.139 -5.151 -8.422 1.00 87.81 156 ASN A CA 1
ATOM 1245 C C . ASN A 1 156 ? 10.594 -4.173 -9.466 1.00 87.81 156 ASN A C 1
ATOM 1247 O O . ASN A 1 156 ? 9.638 -3.451 -9.186 1.00 87.81 156 ASN A O 1
ATOM 1251 N N . LEU A 1 157 ? 11.218 -4.104 -10.642 1.00 91.81 157 LEU A N 1
ATOM 1252 C CA . LEU A 1 157 ? 10.811 -3.215 -11.715 1.00 91.81 157 LEU A CA 1
ATOM 1253 C C . LEU A 1 157 ? 9.881 -3.942 -12.673 1.00 91.81 157 LEU A C 1
ATOM 1255 O O . LEU A 1 157 ? 10.133 -5.081 -13.064 1.00 91.81 157 LEU A O 1
ATOM 1259 N N . ILE A 1 158 ? 8.830 -3.251 -13.090 1.00 93.50 158 ILE A N 1
ATOM 1260 C CA . ILE A 1 158 ? 7.889 -3.729 -14.093 1.00 93.50 158 ILE A CA 1
ATOM 1261 C C . ILE A 1 158 ? 8.031 -2.783 -15.277 1.00 93.50 158 ILE A C 1
ATOM 1263 O O . ILE A 1 158 ? 8.075 -1.577 -15.098 1.00 93.50 158 ILE A O 1
ATOM 1267 N N . TRP A 1 159 ? 8.226 -3.326 -16.472 1.00 95.31 159 TRP A N 1
ATOM 1268 C CA . TRP A 1 159 ? 8.358 -2.544 -17.695 1.00 95.31 159 TRP A CA 1
ATOM 1269 C C . TRP A 1 159 ? 7.142 -2.770 -18.577 1.00 95.31 159 TRP A C 1
ATOM 1271 O O . TRP A 1 159 ? 6.901 -3.892 -19.038 1.00 95.31 159 TRP A O 1
ATOM 1281 N N . ASP A 1 160 ? 6.388 -1.703 -18.805 1.00 95.06 160 ASP A N 1
ATOM 1282 C CA . ASP A 1 160 ? 5.299 -1.646 -19.765 1.00 95.06 160 ASP A CA 1
ATOM 1283 C C . ASP A 1 160 ? 5.833 -1.111 -21.098 1.00 95.06 160 ASP A C 1
ATOM 1285 O O . ASP A 1 160 ? 5.961 0.098 -21.302 1.00 95.06 160 ASP A O 1
ATOM 1289 N N . ASP A 1 161 ? 6.185 -2.043 -21.984 1.00 91.31 161 ASP A N 1
ATOM 1290 C CA . ASP A 1 161 ? 6.775 -1.752 -23.293 1.00 91.31 161 ASP A CA 1
ATOM 1291 C C . ASP A 1 161 ? 5.815 -0.963 -24.192 1.00 91.31 161 ASP A C 1
ATOM 1293 O O . ASP A 1 161 ? 6.223 0.000 -24.841 1.00 91.31 161 ASP A O 1
ATOM 1297 N N . ASP A 1 162 ? 4.522 -1.300 -24.139 1.00 92.25 162 ASP A N 1
ATOM 1298 C CA . ASP A 1 162 ? 3.479 -0.694 -24.970 1.00 92.25 162 ASP A CA 1
ATOM 1299 C C . ASP A 1 162 ? 3.319 0.803 -24.665 1.00 92.25 162 ASP A C 1
ATOM 1301 O O . ASP A 1 162 ? 3.058 1.610 -25.559 1.00 92.25 162 ASP A O 1
ATOM 1305 N N . ASN A 1 163 ? 3.511 1.188 -23.399 1.00 92.88 163 ASN A N 1
ATOM 1306 C CA . ASN A 1 163 ? 3.370 2.570 -22.937 1.00 92.88 163 ASN A CA 1
ATOM 1307 C C . ASN A 1 163 ? 4.702 3.263 -22.634 1.00 92.88 163 ASN A C 1
ATOM 1309 O O . ASN A 1 163 ? 4.706 4.449 -22.295 1.00 92.88 163 ASN A O 1
ATOM 1313 N N . SER A 1 164 ? 5.822 2.547 -22.742 1.00 92.19 164 SER A N 1
ATOM 1314 C CA . SER A 1 164 ? 7.154 3.013 -22.351 1.00 92.19 164 SER A CA 1
ATOM 1315 C C . SER A 1 164 ? 7.209 3.569 -20.917 1.00 92.19 164 SER A C 1
ATOM 1317 O O . SER A 1 164 ? 7.738 4.661 -20.675 1.00 92.19 164 SER A O 1
ATOM 1319 N N . LYS A 1 165 ? 6.640 2.827 -19.959 1.00 93.00 165 LYS A N 1
ATOM 1320 C CA . LYS A 1 165 ? 6.514 3.223 -18.544 1.00 93.00 165 LYS A CA 1
ATOM 1321 C C . LYS A 1 165 ? 6.976 2.131 -17.578 1.00 93.00 165 LYS A C 1
ATOM 1323 O O . LYS A 1 165 ? 7.015 0.955 -17.932 1.00 93.00 165 LYS A O 1
ATOM 1328 N N . MET A 1 166 ? 7.328 2.561 -16.364 1.00 90.75 166 MET A N 1
ATOM 1329 C CA . MET A 1 166 ? 7.521 1.670 -15.212 1.00 90.75 166 MET A CA 1
ATOM 1330 C C . MET A 1 166 ? 6.204 1.359 -14.507 1.00 90.75 166 MET A C 1
ATOM 1332 O O . MET A 1 166 ? 5.299 2.222 -14.597 1.00 90.75 166 MET A O 1
#

Radius of gyration: 20.43 Å; Cα contacts (8 Å, |Δi|>4): 251; chains: 1; bounding box: 46×46×53 Å

Foldseek 3Di:
DPPPDDDDCPPLQQPWDWDDDPRDIWIKGFHDFPDKDFDQDDPVVLVVAQDWGWIKTKTKIATPVDRVRIDIDIDIDHDDAAFDDKDKDAD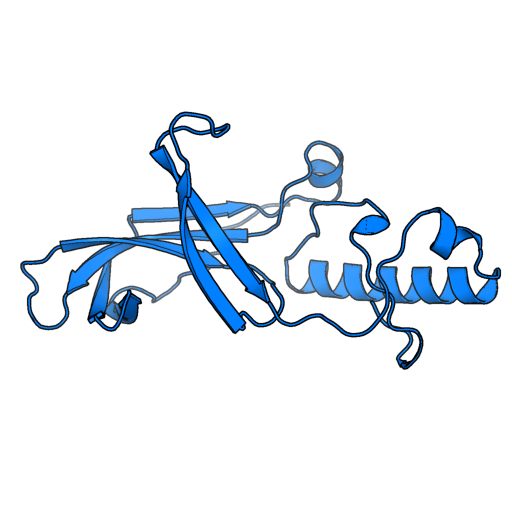DPPDPDHRDIDIDTDGDDDAAAQDAPVNLVPDDPVLVVLLVVQVVVVQVVCVVVRTHHRDPHSRPDGAHPVVSHD

Solvent-accessible surface area (backbone atoms only — not comparable to full-atom values): 9916 Å² total; per-residue (Å²): 128,87,83,75,81,82,74,87,68,78,83,43,59,70,40,75,45,82,44,77,55,100,90,47,73,52,44,32,28,28,58,47,82,77,44,78,49,69,49,70,71,52,79,67,54,31,75,77,54,62,55,69,38,36,41,38,41,31,24,37,27,26,31,74,91,43,70,86,48,69,51,77,48,77,46,78,51,67,94,70,65,58,77,74,47,76,48,80,50,70,31,52,89,84,42,100,49,55,76,30,82,40,77,47,77,42,55,52,80,72,77,58,43,71,35,33,71,67,61,52,66,71,41,54,76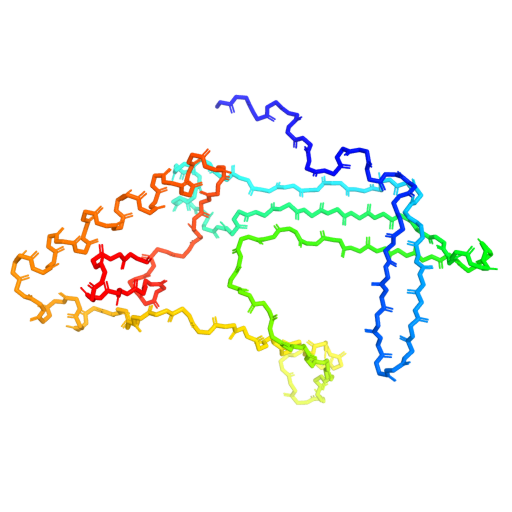,64,57,45,48,50,53,51,52,24,45,52,49,54,50,48,54,35,46,74,74,65,35,50,86,35,67,88,55,52,64,75,38,37,42,22,74,93,76,63,36,96

Mean predicted aligned error: 7.87 Å